Protein AF-A0A174TH27-F1 (afdb_monomer_lite)

Foldseek 3Di:
DPCVVPDVCVVPDPDDDPDPDCVVVVVVVVLVVVLVVLVVVLVVQLVVLLVVLVVCVVVVNDDPVNNVCSNVVSVVVSVVSSVVSVVPDD

Structure (mmCIF, N/CA/C/O backbone):
data_AF-A0A174TH27-F1
#
_entry.id   AF-A0A174TH27-F1
#
loop_
_atom_site.group_PDB
_atom_site.id
_atom_site.type_symbol
_atom_site.label_atom_id
_atom_site.label_alt_id
_atom_site.label_comp_id
_atom_site.label_asym_id
_atom_site.label_entity_id
_atom_site.label_seq_id
_atom_site.pdbx_PDB_ins_code
_atom_site.Cartn_x
_atom_site.Cartn_y
_atom_site.Cartn_z
_atom_site.occupancy
_atom_site.B_iso_or_equiv
_atom_site.auth_seq_id
_atom_site.auth_comp_id
_atom_site.auth_asym_id
_atom_site.auth_atom_id
_atom_site.pdbx_PDB_model_num
ATOM 1 N N . MET A 1 1 ? -13.962 4.331 40.431 1.00 46.41 1 MET A N 1
ATOM 2 C CA . MET A 1 1 ? -12.679 3.738 39.995 1.00 46.41 1 MET A CA 1
ATOM 3 C C . MET A 1 1 ? -12.852 2.229 39.830 1.00 46.41 1 MET A C 1
ATOM 5 O O . MET A 1 1 ? -12.583 1.484 40.759 1.00 46.41 1 MET A O 1
ATOM 9 N N . GLY A 1 2 ? -13.368 1.781 38.679 1.00 50.62 2 GLY A N 1
ATOM 10 C CA . GLY A 1 2 ? -13.579 0.361 38.344 1.00 50.62 2 GLY A CA 1
ATOM 11 C C . GLY A 1 2 ? -12.402 -0.221 37.557 1.00 50.62 2 GLY A C 1
ATOM 12 O O . GLY A 1 2 ? -12.573 -0.658 36.429 1.00 50.62 2 GLY A O 1
ATOM 13 N N . GLY A 1 3 ? -11.197 -0.144 38.124 1.00 54.59 3 GLY A N 1
ATOM 14 C CA . GLY A 1 3 ? -9.932 -0.349 37.408 1.00 54.59 3 GLY A CA 1
ATOM 15 C C . GLY A 1 3 ? -9.395 -1.782 37.323 1.00 54.59 3 GLY A C 1
ATOM 16 O O . GLY A 1 3 ? -8.223 -1.935 37.011 1.00 54.59 3 GLY A O 1
ATOM 17 N N . LEU A 1 4 ? -10.157 -2.840 37.620 1.00 49.41 4 LEU A N 1
ATOM 18 C CA . LEU A 1 4 ? -9.557 -4.171 37.859 1.00 49.41 4 LEU A CA 1
ATOM 19 C C . LEU A 1 4 ? -9.737 -5.208 36.735 1.00 49.41 4 LEU A C 1
ATOM 21 O O . LEU A 1 4 ? -9.668 -6.408 36.975 1.00 49.41 4 LEU A O 1
ATOM 25 N N . GLY A 1 5 ? -9.900 -4.741 35.498 1.00 51.19 5 GLY A N 1
ATOM 26 C CA . GLY A 1 5 ? -9.647 -5.538 34.286 1.00 51.19 5 GLY A CA 1
ATOM 27 C C . GLY A 1 5 ? -8.834 -4.782 33.228 1.00 51.19 5 GLY A C 1
ATOM 28 O O . GLY A 1 5 ? -8.727 -5.244 32.100 1.00 51.19 5 GLY A O 1
ATOM 29 N N . SER A 1 6 ? -8.321 -3.593 33.574 1.00 62.62 6 SER A N 1
ATOM 30 C CA . SER A 1 6 ? -8.280 -2.453 32.651 1.00 62.62 6 SER A CA 1
ATOM 31 C C . SER A 1 6 ? -6.962 -2.208 31.923 1.00 62.62 6 SER A C 1
ATOM 33 O O . SER A 1 6 ? -7.030 -1.596 30.876 1.00 62.62 6 SER A O 1
ATOM 35 N N . ASP A 1 7 ? -5.798 -2.661 32.387 1.00 64.56 7 ASP A N 1
ATOM 36 C CA . ASP A 1 7 ? -4.545 -2.393 31.650 1.00 64.56 7 ASP A CA 1
ATOM 37 C C . ASP A 1 7 ? -4.067 -3.619 30.880 1.00 64.56 7 ASP A C 1
ATOM 39 O O . ASP A 1 7 ? -3.839 -3.531 29.683 1.00 64.56 7 ASP A O 1
ATOM 43 N N . ALA A 1 8 ? -4.049 -4.799 31.504 1.00 61.88 8 ALA A N 1
ATOM 44 C CA . ALA A 1 8 ? -3.603 -6.025 30.836 1.00 61.88 8 ALA A CA 1
ATOM 45 C C . ALA A 1 8 ? -4.505 -6.437 29.653 1.00 61.88 8 ALA A C 1
ATOM 47 O O . ALA A 1 8 ? -4.017 -6.954 28.652 1.00 61.88 8 ALA A O 1
ATOM 48 N N . ALA A 1 9 ? -5.821 -6.201 29.741 1.00 66.75 9 ALA A N 1
ATOM 49 C CA . ALA A 1 9 ? -6.738 -6.469 28.631 1.00 66.75 9 ALA A CA 1
ATOM 50 C C . ALA A 1 9 ? -6.650 -5.402 27.529 1.00 66.75 9 ALA A C 1
ATOM 52 O O . ALA A 1 9 ? -6.841 -5.728 26.363 1.00 66.75 9 ALA A O 1
ATOM 53 N N . ILE A 1 10 ? -6.346 -4.148 27.883 1.00 68.31 10 ILE A N 1
ATOM 54 C CA . ILE A 1 10 ? -6.093 -3.064 26.922 1.00 68.31 10 ILE A CA 1
ATOM 55 C C . ILE A 1 10 ? -4.758 -3.289 26.204 1.00 68.31 10 ILE A C 1
ATOM 57 O O . ILE A 1 10 ? -4.669 -3.066 25.003 1.00 68.31 10 ILE A O 1
ATOM 61 N N . GLU A 1 11 ? -3.744 -3.774 26.917 1.00 70.50 11 GLU A N 1
ATOM 62 C CA . GLU A 1 11 ? -2.404 -4.044 26.395 1.00 70.50 11 GLU A CA 1
ATOM 63 C C . GLU A 1 11 ? -2.365 -5.292 25.497 1.00 70.50 11 GLU A C 1
ATOM 65 O O . GLU A 1 11 ? -1.604 -5.336 24.534 1.00 70.50 11 GLU A O 1
ATOM 70 N N . ALA A 1 12 ? -3.219 -6.286 25.764 1.00 74.38 12 ALA A N 1
ATOM 71 C CA . ALA A 1 12 ? -3.343 -7.494 24.946 1.00 74.38 12 ALA A CA 1
ATOM 72 C C . ALA A 1 12 ?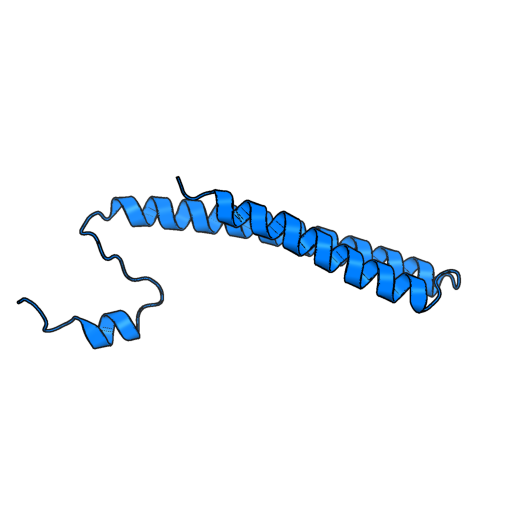 -4.343 -7.373 23.778 1.00 74.38 12 ALA A C 1
ATOM 74 O O . ALA A 1 12 ? -4.406 -8.274 22.941 1.00 74.38 12 ALA A O 1
ATOM 75 N N . ALA A 1 13 ? -5.159 -6.316 23.728 1.00 76.12 13 ALA A N 1
ATOM 76 C CA . ALA A 1 13 ? -6.186 -6.156 22.703 1.00 76.12 13 ALA A CA 1
ATOM 77 C C . ALA A 1 13 ? -5.670 -5.375 21.487 1.00 76.12 13 ALA A C 1
ATOM 79 O O . ALA A 1 13 ? -5.171 -4.261 21.611 1.00 76.12 13 ALA A O 1
ATOM 80 N N . ASP A 1 14 ? -5.912 -5.903 20.284 1.00 80.44 14 ASP A N 1
ATOM 81 C CA . ASP A 1 14 ? -5.603 -5.202 19.028 1.00 80.44 14 ASP A CA 1
ATOM 82 C C . ASP A 1 14 ? -6.490 -3.960 18.800 1.00 80.44 14 ASP A C 1
ATOM 84 O O . ASP A 1 14 ? -6.141 -3.057 18.038 1.00 80.44 14 ASP A O 1
ATOM 88 N N . ILE A 1 15 ? -7.679 -3.926 19.420 1.00 73.38 15 ILE A N 1
ATOM 89 C CA . ILE A 1 15 ? -8.661 -2.840 19.303 1.00 73.38 15 ILE A CA 1
ATOM 90 C C . ILE A 1 15 ? -9.321 -2.608 20.664 1.00 73.38 15 ILE A C 1
ATOM 92 O O . ILE A 1 15 ? -9.983 -3.497 21.199 1.00 73.38 15 ILE A O 1
ATOM 96 N N . VAL A 1 16 ? -9.216 -1.382 21.179 1.00 79.00 16 VAL A N 1
ATOM 97 C CA . VAL A 1 16 ? -9.825 -0.964 22.449 1.00 79.00 16 VAL A CA 1
ATOM 98 C C . VAL A 1 16 ? -10.886 0.102 22.186 1.00 79.00 16 VAL A C 1
ATOM 100 O O . VAL A 1 16 ? -10.614 1.150 21.598 1.00 79.00 16 VAL A O 1
ATOM 103 N N . LEU A 1 17 ? -12.118 -0.167 22.617 1.00 74.44 17 LEU A N 1
ATOM 104 C CA . LEU A 1 17 ? -13.225 0.787 22.553 1.00 74.44 17 LEU A CA 1
ATOM 105 C C . LEU A 1 17 ? -13.229 1.629 23.834 1.00 74.44 17 LEU A C 1
ATOM 107 O O . LEU A 1 17 ? -13.526 1.121 24.907 1.00 74.44 17 LEU A O 1
ATOM 111 N N . MET A 1 18 ? -12.910 2.920 23.719 1.00 74.12 18 MET A N 1
ATOM 112 C CA . MET A 1 18 ? -12.901 3.862 24.855 1.00 74.12 18 MET A CA 1
ATOM 113 C C . MET A 1 18 ? -14.294 4.409 25.234 1.00 74.12 18 MET A C 1
ATOM 115 O O . MET A 1 18 ? -14.409 5.193 26.168 1.00 74.12 18 MET A O 1
ATOM 119 N N . ASP A 1 19 ? -15.341 4.066 24.480 1.00 70.69 19 ASP A N 1
ATOM 120 C CA . ASP A 1 19 ? -16.702 4.605 24.611 1.00 70.69 19 ASP A CA 1
ATOM 121 C C . ASP A 1 19 ? -17.686 3.425 24.634 1.00 70.69 19 ASP A C 1
ATOM 123 O O . ASP A 1 19 ? -17.536 2.494 23.838 1.00 70.69 19 ASP A O 1
ATOM 127 N N . ASP A 1 20 ? -18.708 3.464 25.492 1.00 68.81 20 ASP A N 1
ATOM 128 C CA . ASP A 1 20 ? -19.640 2.350 25.768 1.00 68.81 20 ASP A CA 1
ATOM 129 C C . ASP A 1 20 ? -20.667 2.095 24.639 1.00 68.81 20 ASP A C 1
ATOM 131 O O . ASP A 1 20 ? -21.759 1.563 24.847 1.00 68.81 20 ASP A O 1
ATOM 135 N N . LYS A 1 21 ? -20.342 2.490 23.402 1.00 70.94 21 LYS A N 1
ATOM 136 C CA . LYS A 1 21 ? -21.223 2.384 22.232 1.00 70.94 21 LYS A CA 1
ATOM 137 C C . LYS A 1 21 ? -20.728 1.289 21.283 1.00 70.94 21 LYS A C 1
ATOM 139 O O . LYS A 1 21 ? -19.871 1.570 20.439 1.00 70.94 21 LYS A O 1
ATOM 144 N N . PRO A 1 22 ? -21.317 0.075 21.306 1.00 71.38 22 PRO A N 1
ATOM 145 C CA . PRO A 1 22 ? -20.947 -1.008 20.388 1.00 71.38 22 PRO A CA 1
ATOM 146 C C . PRO A 1 22 ? -21.191 -0.652 18.911 1.00 71.38 22 PRO A C 1
ATOM 148 O O . PRO A 1 22 ? -20.584 -1.241 18.020 1.00 71.38 22 PRO A O 1
ATOM 151 N N . SER A 1 23 ? -22.004 0.370 18.630 1.00 74.12 23 SER A N 1
ATOM 152 C CA . SER A 1 23 ? -22.206 0.939 17.292 1.00 74.12 23 SER A CA 1
ATOM 153 C C . SER A 1 23 ? -20.895 1.391 16.628 1.00 74.12 23 SER A C 1
ATOM 155 O O . SER A 1 23 ? -20.748 1.245 15.417 1.00 74.12 23 SER A O 1
ATOM 157 N N . LYS A 1 24 ? -19.908 1.868 17.407 1.00 71.25 24 LYS A N 1
ATOM 158 C CA . LYS A 1 24 ? -18.601 2.304 16.880 1.00 71.25 24 LYS A CA 1
ATOM 159 C C . LYS A 1 24 ? -17.753 1.155 16.333 1.00 71.25 24 LYS A C 1
ATOM 161 O O . LYS A 1 24 ? -16.892 1.391 15.490 1.00 71.25 24 LYS A O 1
ATOM 166 N N . LEU A 1 25 ? -18.021 -0.088 16.741 1.00 76.88 25 LEU A N 1
ATOM 167 C CA . LEU A 1 25 ? -17.376 -1.263 16.155 1.00 76.88 25 LEU A CA 1
ATOM 168 C C . LEU A 1 25 ? -17.777 -1.433 14.681 1.00 76.88 25 LEU A C 1
ATOM 170 O O . LEU A 1 25 ? -16.933 -1.721 13.833 1.00 76.88 25 LEU A O 1
ATOM 174 N N . ALA A 1 26 ? -19.051 -1.199 14.352 1.00 78.94 26 ALA A N 1
ATOM 175 C CA . ALA A 1 26 ? -19.535 -1.273 12.974 1.00 78.94 26 ALA A CA 1
ATOM 176 C C . ALA A 1 26 ? -18.889 -0.194 12.085 1.00 78.94 26 ALA A C 1
ATOM 178 O O . ALA A 1 26 ? -18.504 -0.481 10.945 1.00 78.94 26 ALA A O 1
ATOM 179 N N . ASP A 1 27 ? -18.702 1.014 12.623 1.00 78.94 27 ASP A N 1
ATOM 180 C CA . ASP A 1 27 ? -18.000 2.103 11.939 1.00 78.94 27 ASP A CA 1
ATOM 181 C C . ASP A 1 27 ? -16.509 1.796 11.758 1.00 78.94 27 ASP A C 1
ATOM 183 O O . ASP A 1 27 ? -15.987 1.946 10.651 1.00 78.94 27 ASP A O 1
ATOM 187 N N . ALA A 1 28 ? -15.838 1.267 12.786 1.00 78.31 28 ALA A N 1
ATOM 188 C CA . ALA A 1 28 ? -14.440 0.844 12.706 1.00 78.31 28 ALA A CA 1
ATOM 189 C C . ALA A 1 28 ? -14.225 -0.215 11.608 1.00 78.31 28 ALA A C 1
ATOM 191 O O . ALA A 1 28 ? -13.328 -0.080 10.775 1.00 78.31 28 ALA A O 1
ATOM 192 N N . ILE A 1 29 ? -15.106 -1.219 11.521 1.00 82.25 29 ILE A N 1
ATOM 193 C CA . ILE A 1 29 ? -15.061 -2.242 10.462 1.00 82.25 29 ILE A CA 1
ATOM 194 C C . ILE A 1 29 ? -15.327 -1.623 9.080 1.00 82.25 29 ILE A C 1
ATOM 196 O O . ILE A 1 29 ? -14.730 -2.028 8.076 1.00 82.25 29 ILE A O 1
ATOM 200 N N . ARG A 1 30 ? -16.231 -0.641 8.979 1.00 82.38 30 ARG A N 1
ATOM 201 C CA . ARG A 1 30 ? -16.508 0.065 7.719 1.00 82.38 30 ARG A CA 1
ATOM 202 C C . ARG A 1 30 ? -15.297 0.874 7.249 1.00 82.38 30 ARG A C 1
ATOM 204 O O . ARG A 1 30 ? -14.984 0.837 6.057 1.00 82.38 30 ARG A O 1
ATOM 211 N N . ILE A 1 31 ? -14.604 1.545 8.167 1.00 82.19 31 ILE A N 1
ATOM 212 C CA . ILE A 1 31 ? -13.359 2.273 7.894 1.00 82.19 31 ILE A CA 1
ATOM 213 C C . ILE A 1 31 ? -12.273 1.289 7.452 1.00 82.19 31 ILE A C 1
ATOM 215 O O . ILE A 1 31 ? -11.708 1.463 6.374 1.00 82.19 31 ILE A O 1
ATOM 219 N N . ALA A 1 32 ? -12.061 0.203 8.201 1.00 81.88 32 ALA A N 1
ATOM 220 C CA . ALA A 1 32 ? -11.071 -0.823 7.877 1.00 81.88 32 ALA A CA 1
ATOM 221 C C . ALA A 1 32 ? -11.276 -1.411 6.471 1.00 81.88 32 ALA A C 1
ATOM 223 O O . ALA A 1 32 ? -10.329 -1.498 5.688 1.00 81.88 32 ALA A O 1
ATOM 224 N N . ARG A 1 33 ? -12.520 -1.741 6.094 1.00 84.12 33 ARG A N 1
ATOM 225 C CA . ARG A 1 33 ? -12.841 -2.242 4.744 1.00 84.12 33 ARG A CA 1
ATOM 226 C C . ARG A 1 33 ? -12.512 -1.235 3.645 1.00 84.12 33 ARG A C 1
ATOM 228 O O . ARG A 1 33 ? -12.027 -1.623 2.583 1.00 84.12 33 ARG A O 1
ATOM 235 N N . ARG A 1 34 ? -12.758 0.052 3.890 1.00 82.62 34 ARG A N 1
ATOM 236 C CA . ARG A 1 34 ? -12.465 1.114 2.922 1.00 82.62 34 ARG A CA 1
ATOM 237 C C . ARG A 1 34 ? -10.963 1.347 2.779 1.00 82.62 34 ARG A C 1
ATOM 239 O O . ARG A 1 34 ? -10.485 1.461 1.653 1.00 82.62 34 ARG A O 1
ATOM 246 N N . THR A 1 35 ? -10.221 1.318 3.884 1.00 85.31 35 THR A N 1
ATOM 247 C CA . THR A 1 35 ? -8.754 1.346 3.874 1.00 85.31 35 THR A CA 1
ATOM 248 C C . THR A 1 35 ? -8.195 0.156 3.100 1.00 85.31 35 THR A C 1
ATOM 250 O O . THR A 1 35 ? -7.363 0.341 2.216 1.00 85.31 35 THR A O 1
ATOM 253 N N . LEU A 1 36 ? -8.710 -1.055 3.336 1.00 84.31 36 LEU A N 1
ATOM 254 C CA . LEU A 1 36 ? -8.265 -2.262 2.636 1.00 84.31 36 LEU A CA 1
ATOM 255 C C . LEU A 1 36 ? -8.514 -2.186 1.120 1.00 84.31 36 LEU A C 1
ATOM 257 O O . LEU A 1 36 ? -7.692 -2.658 0.335 1.00 84.31 36 LEU A O 1
ATOM 261 N N . ALA A 1 37 ? -9.622 -1.574 0.691 1.00 85.38 37 ALA A N 1
ATOM 262 C CA . ALA A 1 37 ? -9.898 -1.351 -0.728 1.00 85.38 37 ALA A CA 1
ATOM 263 C C . ALA A 1 37 ? -8.864 -0.411 -1.377 1.00 85.38 37 ALA A C 1
ATOM 265 O O . ALA A 1 37 ? -8.373 -0.708 -2.464 1.00 85.38 37 ALA A O 1
ATOM 266 N N . ILE A 1 38 ? -8.484 0.675 -0.695 1.00 85.12 38 ILE A N 1
ATOM 267 C CA . ILE A 1 38 ? -7.457 1.618 -1.171 1.00 85.12 38 ILE A CA 1
ATOM 268 C C . ILE A 1 38 ? -6.081 0.941 -1.216 1.00 85.12 38 ILE A C 1
ATOM 270 O O . ILE A 1 38 ? -5.355 1.071 -2.201 1.00 85.12 38 ILE A O 1
ATOM 274 N N . VAL A 1 39 ? -5.741 0.155 -0.190 1.00 84.56 39 VAL A N 1
ATOM 275 C CA . VAL A 1 39 ? -4.491 -0.618 -0.147 1.00 84.56 39 VAL A CA 1
ATOM 276 C C . VAL A 1 39 ? -4.421 -1.607 -1.310 1.00 84.56 39 VAL A C 1
ATOM 278 O O . VAL A 1 39 ? -3.410 -1.652 -2.006 1.00 84.56 39 VAL A O 1
ATOM 281 N N . ARG A 1 40 ? -5.501 -2.350 -1.587 1.00 86.12 40 ARG A N 1
ATOM 282 C CA . ARG A 1 40 ? -5.550 -3.263 -2.740 1.00 86.12 40 ARG A CA 1
ATOM 283 C C . ARG A 1 40 ? -5.341 -2.534 -4.066 1.00 86.12 40 ARG A C 1
ATOM 285 O O . ARG A 1 40 ? -4.595 -3.035 -4.897 1.00 86.12 40 ARG A O 1
ATOM 292 N N . GLN A 1 41 ? -5.937 -1.355 -4.255 1.00 85.12 41 GLN A N 1
ATOM 293 C CA . GLN A 1 41 ? -5.713 -0.546 -5.461 1.00 85.12 41 GLN A CA 1
ATOM 294 C C . GLN A 1 41 ? -4.244 -0.129 -5.609 1.00 85.12 41 GLN A C 1
ATOM 296 O O . GLN A 1 41 ? -3.688 -0.250 -6.697 1.00 85.12 41 GLN A O 1
ATOM 301 N N . ASN A 1 42 ? -3.599 0.298 -4.519 1.00 86.94 42 ASN A N 1
ATOM 302 C CA . ASN A 1 42 ? -2.177 0.651 -4.527 1.00 86.94 42 ASN A CA 1
ATOM 303 C C . ASN A 1 42 ? -1.274 -0.542 -4.844 1.00 86.94 42 ASN A C 1
ATOM 305 O O . ASN A 1 42 ? -0.366 -0.408 -5.658 1.00 86.94 42 ASN A O 1
ATOM 309 N N . ILE A 1 43 ? -1.530 -1.707 -4.241 1.00 86.06 43 ILE A N 1
ATOM 310 C CA . ILE A 1 43 ? -0.745 -2.922 -4.502 1.00 86.06 43 ILE A CA 1
ATOM 311 C C . ILE A 1 43 ? -0.881 -3.335 -5.968 1.00 86.06 43 ILE 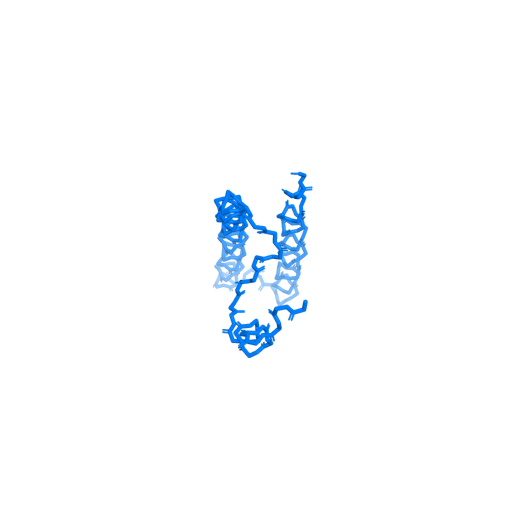A C 1
ATOM 313 O O . ILE A 1 43 ? 0.122 -3.603 -6.622 1.00 86.06 43 ILE A O 1
ATOM 317 N N . VAL A 1 44 ? -2.106 -3.346 -6.503 1.00 90.62 44 VAL A N 1
ATOM 318 C CA . VAL A 1 44 ? -2.347 -3.683 -7.913 1.00 90.62 44 VAL A CA 1
ATOM 319 C C . VAL A 1 44 ? -1.636 -2.693 -8.838 1.00 90.62 44 VAL A C 1
ATOM 321 O O . VAL A 1 44 ? -0.986 -3.120 -9.787 1.00 90.62 44 VAL A O 1
ATOM 324 N N . PHE A 1 45 ? -1.698 -1.391 -8.544 1.00 88.12 45 PHE A N 1
ATOM 325 C CA . PHE A 1 45 ? -1.005 -0.368 -9.328 1.00 88.12 45 PHE A CA 1
ATOM 326 C C . PHE A 1 45 ? 0.520 -0.540 -9.288 1.00 88.12 45 PHE A C 1
ATOM 328 O O . PHE A 1 45 ? 1.172 -0.525 -10.330 1.00 88.12 45 PHE A O 1
ATOM 335 N N . ALA A 1 46 ? 1.085 -0.762 -8.100 1.00 85.69 46 ALA A N 1
ATOM 336 C CA . ALA A 1 46 ? 2.520 -0.947 -7.937 1.00 85.69 46 ALA A CA 1
ATOM 337 C C . ALA A 1 46 ? 3.023 -2.204 -8.656 1.00 85.69 46 ALA A C 1
ATOM 339 O O . ALA A 1 46 ? 4.032 -2.155 -9.359 1.00 85.69 46 ALA A O 1
ATOM 340 N N . LEU A 1 47 ? 2.286 -3.314 -8.544 1.00 88.31 47 LEU A N 1
ATOM 341 C CA . LEU A 1 47 ? 2.596 -4.545 -9.266 1.00 88.31 47 LEU A CA 1
ATOM 342 C C . LEU A 1 47 ? 2.502 -4.347 -10.779 1.00 88.31 47 LEU A C 1
ATOM 344 O O . LEU A 1 47 ? 3.400 -4.786 -11.489 1.00 88.31 47 LEU A O 1
ATOM 348 N N . ALA A 1 48 ? 1.469 -3.662 -11.273 1.00 89.31 48 ALA A N 1
ATOM 349 C CA . ALA A 1 48 ? 1.304 -3.407 -12.701 1.00 89.31 48 ALA A CA 1
ATOM 350 C C . ALA A 1 48 ? 2.507 -2.657 -13.287 1.00 89.31 48 ALA A C 1
ATOM 352 O O . ALA A 1 48 ? 3.053 -3.078 -14.305 1.00 89.31 48 ALA A O 1
ATOM 353 N N . VAL A 1 49 ? 2.971 -1.594 -12.622 1.00 87.75 49 VAL A N 1
ATOM 354 C CA . VAL A 1 49 ? 4.148 -0.850 -13.092 1.00 87.75 49 VAL A CA 1
ATOM 355 C C . VAL A 1 49 ? 5.418 -1.688 -12.974 1.00 87.75 49 VAL A C 1
ATOM 357 O O . VAL A 1 49 ? 6.224 -1.691 -13.901 1.00 87.75 49 VAL A O 1
ATOM 360 N N . LYS A 1 50 ? 5.583 -2.464 -11.897 1.00 87.88 50 LYS A N 1
ATOM 361 C CA . LYS A 1 50 ? 6.749 -3.343 -11.740 1.00 87.88 50 LYS A CA 1
ATOM 362 C C . LYS A 1 50 ? 6.821 -4.405 -12.839 1.00 87.88 50 LYS A C 1
ATOM 364 O O . LYS A 1 50 ? 7.894 -4.635 -13.388 1.00 87.88 50 LYS A O 1
ATOM 369 N N . PHE A 1 51 ? 5.682 -4.992 -13.211 1.00 89.19 51 PHE A N 1
ATOM 370 C CA . PHE A 1 51 ? 5.583 -5.909 -14.348 1.00 89.19 51 PHE A CA 1
ATOM 371 C C . PHE A 1 51 ? 5.873 -5.217 -15.682 1.00 89.19 51 PHE A C 1
ATOM 373 O O . PHE A 1 51 ? 6.560 -5.797 -16.520 1.00 89.19 51 PHE A O 1
ATOM 380 N N . LEU A 1 52 ? 5.394 -3.985 -15.876 1.00 87.75 52 LEU A N 1
ATOM 381 C CA . LEU A 1 52 ? 5.645 -3.213 -17.094 1.00 87.75 52 LEU A CA 1
ATOM 382 C C . LEU A 1 52 ? 7.143 -2.929 -17.278 1.00 87.75 52 LEU A C 1
ATOM 384 O O . LEU A 1 52 ? 7.695 -3.171 -18.349 1.00 87.75 52 LEU A O 1
ATOM 388 N N . VAL A 1 53 ? 7.805 -2.468 -16.213 1.00 86.44 53 VAL A N 1
ATOM 389 C CA . VAL A 1 53 ? 9.251 -2.215 -16.194 1.00 86.44 53 VAL A CA 1
ATOM 390 C C . VAL A 1 53 ? 10.015 -3.508 -16.444 1.00 86.44 53 VAL A C 1
ATOM 392 O O . VAL A 1 53 ? 10.913 -3.524 -17.274 1.00 86.44 53 VAL A O 1
ATOM 395 N N . LEU A 1 54 ? 9.628 -4.610 -15.796 1.00 86.50 54 LEU A N 1
ATOM 396 C CA . LEU A 1 54 ? 10.270 -5.908 -15.992 1.00 86.50 54 LEU A CA 1
ATOM 397 C C . LEU A 1 54 ? 10.142 -6.394 -17.443 1.00 86.50 54 LEU A C 1
ATOM 399 O O . LEU A 1 54 ? 11.125 -6.866 -18.008 1.00 86.50 54 LEU A O 1
ATOM 403 N N . ALA A 1 55 ? 8.973 -6.237 -18.070 1.00 87.88 55 ALA A N 1
ATOM 404 C CA . ALA A 1 55 ? 8.768 -6.590 -19.474 1.00 87.88 55 ALA A CA 1
ATOM 405 C C . ALA A 1 55 ? 9.618 -5.724 -20.424 1.00 87.88 55 ALA A C 1
ATOM 407 O O . ALA A 1 55 ? 10.236 -6.251 -21.347 1.00 87.88 55 ALA A O 1
ATOM 408 N N . LEU A 1 56 ? 9.703 -4.413 -20.174 1.00 86.25 56 LEU A N 1
ATOM 409 C CA . LEU A 1 56 ? 10.544 -3.488 -20.946 1.00 86.25 56 LEU A CA 1
ATOM 410 C C . LEU A 1 56 ? 12.046 -3.755 -20.750 1.00 86.25 56 LEU A C 1
ATOM 412 O O . LEU A 1 56 ? 12.818 -3.675 -21.707 1.00 86.25 56 LEU A O 1
ATOM 416 N N . SER A 1 57 ? 12.465 -4.117 -19.534 1.00 83.94 57 SER A N 1
ATOM 417 C CA . SER A 1 57 ? 13.834 -4.553 -19.237 1.00 83.94 57 SER A CA 1
ATOM 418 C C . SER A 1 57 ? 14.159 -5.878 -19.924 1.00 83.94 57 SER A C 1
ATOM 420 O O . SER A 1 57 ? 15.240 -6.013 -20.488 1.00 83.94 57 SER A O 1
ATOM 422 N N . ALA A 1 58 ? 13.225 -6.834 -19.947 1.00 84.31 58 ALA A N 1
ATOM 423 C CA . ALA A 1 58 ? 13.395 -8.101 -20.659 1.00 84.31 58 ALA A CA 1
ATOM 424 C C . ALA A 1 58 ? 13.492 -7.909 -22.184 1.00 84.31 58 ALA A C 1
ATOM 426 O O . ALA A 1 58 ? 14.215 -8.647 -22.849 1.00 84.31 58 ALA A O 1
ATOM 427 N N . ALA A 1 59 ? 12.818 -6.891 -22.732 1.00 85.00 59 ALA A N 1
ATOM 428 C CA . ALA A 1 59 ? 12.941 -6.480 -24.131 1.00 85.00 59 ALA A CA 1
ATOM 429 C C . ALA A 1 59 ? 14.242 -5.704 -24.441 1.00 85.00 59 ALA A C 1
ATOM 431 O O . ALA A 1 59 ? 14.482 -5.359 -25.596 1.00 85.00 59 ALA A O 1
ATOM 432 N N . GLY A 1 60 ? 15.080 -5.422 -23.434 1.00 78.44 60 GLY A N 1
ATOM 433 C CA . GLY A 1 60 ? 16.379 -4.761 -23.594 1.00 78.44 60 GLY A CA 1
ATOM 434 C C . GLY A 1 60 ? 16.316 -3.246 -23.812 1.00 78.44 60 GLY A C 1
ATOM 435 O O . GLY A 1 60 ? 17.332 -2.647 -24.151 1.00 78.44 60 GLY A O 1
ATOM 436 N N . VAL A 1 61 ? 15.146 -2.623 -23.630 1.00 74.81 61 VAL A N 1
ATOM 437 C CA . VAL A 1 61 ? 14.948 -1.179 -23.861 1.00 74.81 61 VAL A CA 1
ATOM 438 C C . VAL A 1 61 ? 15.123 -0.364 -22.576 1.00 74.81 61 VAL A C 1
ATOM 440 O O . VAL A 1 61 ? 15.542 0.787 -22.640 1.00 74.81 61 VAL A O 1
ATOM 443 N N . ALA A 1 62 ? 14.839 -0.948 -21.407 1.00 71.5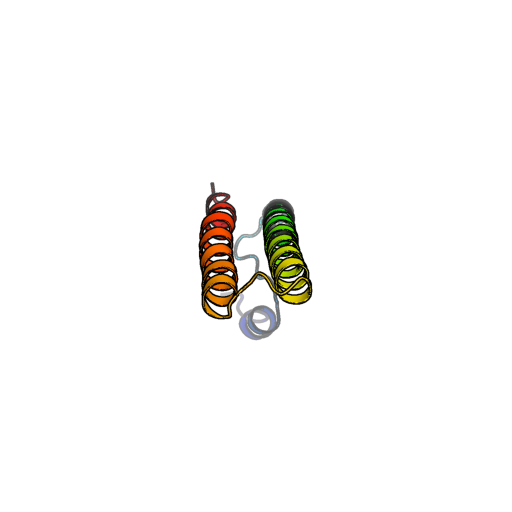6 62 ALA A N 1
ATOM 444 C CA . ALA A 1 62 ? 14.859 -0.210 -20.145 1.00 71.56 62 ALA A CA 1
ATOM 445 C C . ALA A 1 62 ? 16.231 -0.248 -19.455 1.00 71.56 62 ALA A C 1
ATOM 447 O O . ALA A 1 62 ? 16.729 -1.306 -19.060 1.00 71.56 62 ALA A O 1
ATOM 448 N N . ASN A 1 63 ? 16.800 0.938 -19.239 1.00 77.94 63 ASN A N 1
ATOM 449 C CA . ASN A 1 63 ? 18.020 1.143 -18.460 1.00 77.94 63 ASN A CA 1
ATOM 450 C C . ASN A 1 63 ? 17.734 1.141 -16.946 1.00 77.94 63 ASN A C 1
ATOM 452 O O . ASN A 1 63 ? 16.631 1.478 -16.512 1.00 77.94 63 ASN A O 1
ATOM 456 N N . MET A 1 64 ? 18.747 0.854 -16.111 1.00 81.50 64 MET A N 1
ATOM 457 C CA . MET A 1 64 ? 18.594 0.862 -14.639 1.00 81.50 64 MET A CA 1
ATOM 458 C C . MET A 1 64 ? 18.016 2.180 -14.103 1.00 81.50 64 MET A C 1
ATOM 460 O O . MET A 1 64 ? 17.254 2.174 -13.141 1.00 81.50 64 MET A O 1
ATOM 464 N N . TRP A 1 65 ? 18.349 3.307 -14.737 1.00 84.81 65 TRP A N 1
ATOM 465 C CA . TRP A 1 65 ? 17.836 4.623 -14.358 1.00 84.81 65 TRP A CA 1
ATOM 466 C C . TRP A 1 65 ? 16.308 4.728 -14.487 1.00 84.81 65 TRP A C 1
ATOM 468 O O . TRP A 1 65 ? 15.640 5.210 -13.573 1.00 84.81 65 TRP A O 1
ATOM 478 N N . GLU A 1 66 ? 15.740 4.231 -15.588 1.00 81.69 66 GLU A N 1
ATOM 479 C CA . GLU A 1 66 ? 14.291 4.237 -15.826 1.00 81.69 66 GLU A CA 1
ATOM 480 C C . GLU A 1 66 ? 13.564 3.310 -14.852 1.00 81.69 66 GLU A C 1
ATOM 482 O O . GLU A 1 66 ? 12.504 3.662 -14.334 1.00 81.69 66 GLU A O 1
ATOM 487 N N . ALA A 1 67 ? 14.166 2.160 -14.540 1.00 82.56 67 ALA A N 1
ATOM 488 C CA . ALA A 1 67 ? 13.622 1.226 -13.564 1.00 82.56 67 ALA A CA 1
ATOM 489 C C . ALA A 1 67 ? 13.554 1.838 -12.155 1.00 82.56 67 ALA A C 1
ATOM 491 O O . ALA A 1 67 ? 12.534 1.712 -11.475 1.00 82.56 67 ALA A O 1
ATOM 492 N N . VAL A 1 68 ? 14.605 2.549 -11.732 1.00 85.06 68 VAL A N 1
ATOM 493 C CA . VAL A 1 68 ? 14.628 3.250 -10.438 1.00 85.06 68 VAL A CA 1
ATOM 494 C C . VAL A 1 68 ? 13.603 4.382 -10.417 1.00 85.06 68 V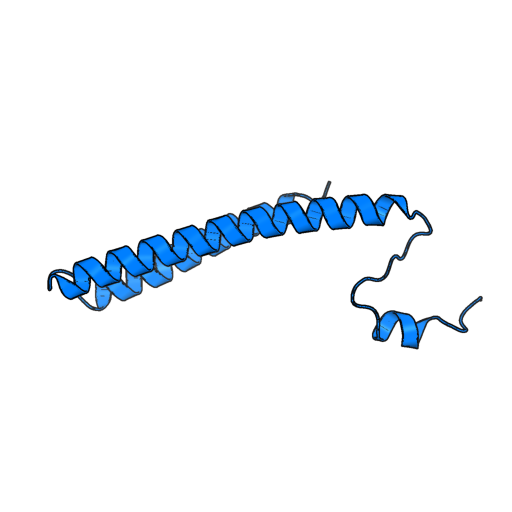AL A C 1
ATOM 496 O O . VAL A 1 68 ? 12.851 4.508 -9.452 1.00 85.06 68 VAL A O 1
ATOM 499 N N . PHE A 1 69 ? 13.521 5.179 -11.486 1.00 87.00 69 PHE A N 1
ATOM 500 C CA . PHE A 1 69 ? 12.540 6.259 -11.573 1.00 87.00 69 PHE A CA 1
ATOM 501 C C . PHE A 1 69 ? 11.101 5.734 -11.507 1.00 87.00 69 PHE A C 1
ATOM 503 O O . PHE A 1 69 ? 10.267 6.309 -10.809 1.00 87.00 69 PHE A O 1
ATOM 510 N N . ALA A 1 70 ? 10.814 4.621 -12.183 1.00 86.31 70 ALA A N 1
ATOM 511 C CA . ALA A 1 70 ? 9.501 3.997 -12.147 1.00 86.31 70 ALA A CA 1
ATOM 512 C C . ALA A 1 70 ? 9.140 3.489 -10.739 1.00 86.31 70 ALA A C 1
ATOM 514 O O . ALA A 1 70 ? 8.043 3.773 -10.266 1.00 86.31 70 ALA A O 1
ATOM 515 N N . ASP A 1 71 ? 10.049 2.805 -10.037 1.00 86.94 71 ASP A N 1
ATOM 516 C CA . ASP A 1 71 ? 9.789 2.273 -8.687 1.00 86.94 71 ASP A CA 1
ATOM 517 C C . ASP A 1 71 ? 9.593 3.403 -7.655 1.00 86.94 71 ASP A C 1
ATOM 519 O O . ASP A 1 71 ? 8.653 3.380 -6.851 1.00 86.94 71 ASP A O 1
ATOM 523 N N . VAL A 1 72 ? 10.421 4.452 -7.723 1.00 89.56 72 VAL A N 1
ATOM 524 C CA . VAL A 1 72 ? 10.309 5.627 -6.841 1.00 89.56 72 VAL A CA 1
ATOM 525 C C . VAL A 1 72 ? 9.055 6.445 -7.168 1.00 89.56 72 VAL A C 1
ATOM 527 O O . VAL A 1 72 ? 8.317 6.824 -6.258 1.00 89.56 72 VAL A O 1
ATOM 530 N N . GLY A 1 73 ? 8.754 6.675 -8.449 1.00 87.31 73 GLY A N 1
ATOM 531 C CA . GLY A 1 73 ? 7.555 7.396 -8.885 1.00 87.31 73 GLY A CA 1
ATOM 532 C C . GLY A 1 73 ? 6.262 6.686 -8.477 1.00 87.31 73 GLY A C 1
ATOM 533 O O . GLY A 1 73 ? 5.342 7.313 -7.949 1.00 87.31 73 GLY A O 1
ATOM 534 N N . VAL A 1 74 ? 6.216 5.360 -8.629 1.00 89.19 74 VAL A N 1
ATOM 535 C CA . VAL A 1 74 ? 5.120 4.513 -8.134 1.00 89.19 74 VAL A CA 1
ATOM 536 C C . VAL A 1 74 ? 4.977 4.618 -6.625 1.00 89.19 74 VAL A C 1
ATOM 538 O O . VAL A 1 74 ? 3.856 4.746 -6.136 1.00 89.19 74 VAL A O 1
ATOM 541 N N . SER A 1 75 ? 6.089 4.610 -5.889 1.00 87.12 75 SER A N 1
ATOM 542 C CA . SER A 1 75 ? 6.075 4.740 -4.430 1.00 87.12 75 SER A CA 1
ATOM 543 C C . SER A 1 75 ? 5.469 6.076 -3.994 1.00 87.12 75 SER A C 1
ATOM 545 O O . SER A 1 75 ? 4.604 6.102 -3.119 1.00 87.12 75 SER A O 1
ATOM 547 N N . VAL A 1 76 ? 5.832 7.180 -4.654 1.00 89.19 76 VAL A N 1
ATOM 548 C CA . VAL A 1 76 ? 5.247 8.505 -4.383 1.00 89.19 76 VAL A CA 1
ATOM 549 C C . VAL A 1 76 ? 3.743 8.516 -4.670 1.00 89.19 76 VAL A C 1
ATOM 551 O O . VAL A 1 76 ? 2.962 8.963 -3.829 1.00 89.19 76 VAL A O 1
ATOM 554 N N . ILE A 1 77 ? 3.307 7.979 -5.813 1.00 87.25 77 ILE A N 1
ATOM 555 C CA . ILE A 1 77 ? 1.880 7.890 -6.166 1.00 87.25 77 ILE A CA 1
ATOM 556 C C . ILE A 1 77 ? 1.116 7.030 -5.151 1.00 87.25 77 ILE A C 1
ATOM 558 O O . ILE A 1 77 ? 0.028 7.411 -4.712 1.00 87.25 77 ILE A O 1
ATOM 562 N N . ALA A 1 78 ? 1.691 5.901 -4.737 1.00 86.06 78 ALA A N 1
ATOM 563 C CA . ALA A 1 78 ? 1.091 5.013 -3.752 1.00 86.06 78 ALA A CA 1
ATOM 564 C C . ALA A 1 78 ? 0.918 5.710 -2.394 1.00 86.06 78 ALA A C 1
ATOM 566 O O . ALA A 1 78 ? -0.141 5.578 -1.778 1.00 86.06 78 ALA A O 1
ATOM 567 N N . ILE A 1 79 ? 1.904 6.506 -1.962 1.00 85.12 79 ILE A N 1
ATOM 568 C CA . ILE A 1 79 ? 1.834 7.316 -0.735 1.00 85.12 79 ILE A CA 1
ATOM 569 C C . ILE A 1 79 ? 0.739 8.384 -0.847 1.00 85.12 79 ILE A C 1
ATOM 571 O O . ILE A 1 79 ? -0.098 8.505 0.051 1.00 85.12 79 ILE A O 1
ATOM 575 N N . LEU A 1 80 ? 0.681 9.124 -1.960 1.00 84.69 80 LEU A N 1
ATOM 576 C CA . LEU A 1 80 ? -0.365 10.125 -2.204 1.00 84.69 80 LEU A CA 1
ATOM 577 C C . LEU A 1 80 ? -1.768 9.502 -2.159 1.00 84.69 80 LEU A C 1
ATOM 579 O O . LEU A 1 80 ? -2.686 10.057 -1.552 1.00 84.69 80 LEU A O 1
ATOM 583 N N . ASN A 1 81 ? -1.938 8.326 -2.762 1.00 82.75 81 ASN A N 1
ATOM 584 C CA . ASN A 1 81 ? -3.211 7.617 -2.753 1.00 82.75 81 ASN A CA 1
ATOM 585 C C . ASN A 1 81 ? -3.525 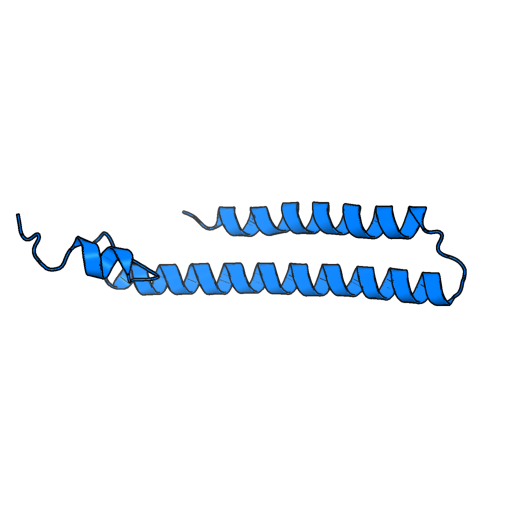7.007 -1.373 1.00 82.75 81 ASN A C 1
ATOM 587 O O . ASN A 1 81 ? -4.680 7.001 -0.948 1.00 82.75 81 ASN A O 1
ATOM 591 N N . ALA A 1 82 ? -2.510 6.575 -0.618 1.00 78.88 82 ALA A N 1
ATOM 592 C CA . ALA A 1 82 ? -2.669 6.112 0.761 1.00 78.88 82 ALA A CA 1
ATOM 593 C C . ALA A 1 82 ? -3.150 7.235 1.696 1.00 78.88 82 ALA A C 1
ATOM 595 O O . ALA A 1 82 ? -4.022 6.996 2.531 1.00 78.88 82 ALA A O 1
ATOM 596 N N . MET A 1 83 ? -2.699 8.482 1.506 1.00 78.19 83 MET A N 1
ATOM 597 C CA . MET A 1 83 ? -3.228 9.633 2.259 1.00 78.19 83 MET A CA 1
ATOM 598 C C . MET A 1 83 ? -4.736 9.836 2.061 1.00 78.19 83 MET A C 1
ATOM 600 O O . MET A 1 83 ? -5.419 10.371 2.936 1.00 78.19 83 MET A O 1
ATOM 604 N N . ARG A 1 84 ? -5.304 9.362 0.945 1.00 73.06 84 ARG A N 1
ATOM 605 C CA . ARG A 1 84 ? -6.752 9.397 0.709 1.00 73.06 84 ARG A CA 1
ATOM 606 C C . ARG A 1 84 ? -7.526 8.501 1.683 1.00 73.06 84 ARG A C 1
ATOM 608 O O . ARG A 1 84 ? -8.672 8.822 1.991 1.00 73.06 84 ARG A O 1
ATOM 615 N N . ALA A 1 85 ? -6.906 7.440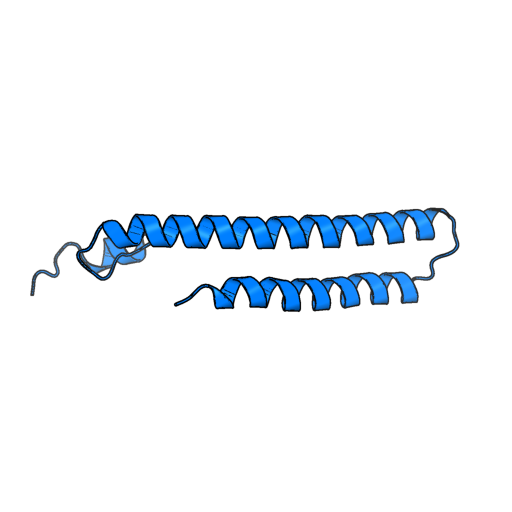 2.208 1.00 69.81 85 ALA A N 1
ATOM 616 C CA . ALA A 1 85 ? -7.495 6.576 3.233 1.00 69.81 85 ALA A CA 1
ATOM 617 C C . ALA A 1 85 ? -7.612 7.274 4.600 1.00 69.81 85 ALA A C 1
ATOM 619 O O . ALA A 1 85 ? -8.549 7.006 5.353 1.00 69.81 85 ALA A O 1
ATOM 620 N N . LEU A 1 86 ? -6.719 8.224 4.898 1.00 65.44 86 LEU A N 1
ATOM 621 C CA . LEU A 1 86 ? -6.750 9.003 6.142 1.00 65.44 86 LEU A CA 1
ATOM 622 C C . LEU A 1 86 ? -7.899 10.022 6.172 1.00 65.44 86 LEU A C 1
ATOM 624 O O . LEU A 1 86 ? -8.371 10.402 7.239 1.00 65.44 86 LEU A O 1
ATOM 628 N N . LYS A 1 87 ? -8.411 10.436 5.006 1.00 63.09 87 LYS A N 1
ATOM 629 C CA . LYS A 1 87 ? -9.469 11.455 4.895 1.00 63.09 87 LYS A CA 1
ATOM 630 C C . LYS A 1 87 ? -10.880 10.949 5.220 1.00 63.09 87 LYS A C 1
ATOM 632 O O . LYS A 1 87 ? -11.834 11.713 5.104 1.00 63.09 87 LYS A O 1
ATOM 637 N N . THR A 1 88 ? -11.030 9.678 5.596 1.00 55.75 88 THR A N 1
ATOM 638 C CA . THR A 1 88 ? -12.330 9.074 5.935 1.00 55.75 88 THR A CA 1
ATOM 639 C C . THR A 1 88 ? -12.764 9.264 7.387 1.00 55.75 88 THR A C 1
ATOM 641 O O . THR A 1 88 ? -13.804 8.741 7.772 1.00 55.75 88 THR A O 1
ATOM 644 N N . VAL A 1 89 ? -12.014 10.036 8.173 1.00 45.91 89 VAL A N 1
ATOM 645 C CA . VAL A 1 89 ? -12.428 10.450 9.515 1.00 45.91 89 VAL A CA 1
ATOM 646 C C . VAL A 1 89 ? -13.290 11.713 9.397 1.00 45.91 89 VAL A C 1
ATOM 648 O O . VAL A 1 89 ? -12.774 12.821 9.252 1.00 45.91 89 VAL A O 1
ATOM 651 N N . LYS A 1 90 ? -14.612 11.534 9.409 1.00 40.84 90 LYS A N 1
ATOM 652 C CA . LYS A 1 90 ? -15.594 12.558 9.779 1.00 40.84 90 LYS A CA 1
ATOM 653 C C . LYS A 1 90 ? -16.643 11.914 10.667 1.00 40.84 90 LYS A C 1
ATOM 655 O O . LYS A 1 90 ? -17.085 10.805 10.293 1.00 40.84 90 LYS A O 1
#

Sequence (90 aa):
MGGLGSDAAIEAADIVLMDDKPSKLADAIRIARRTLAIVRQNIVFALAVKFLVLALSAAGVANMWEAVFADVGVSVIAILNAMRALKTVK

Organism: Flavonifractor plautii (NCBI:txid292800)

Radius of gyration: 20.93 Å; chains: 1; bounding box: 41×21×64 Å

Secondary structure (DSSP, 8-state):
---TTTTHHHHH-S----SS-THHHHHHHHHHHHHHHHHHHHHHHHHHHHHHHHHHHHTT---HHHHHHHHHHHHHHHHHHHHHHHTT--

pLDDT: mean 77.73, std 11.45, range [40.84, 90.62]

InterPro domains:
  IPR023214 HAD superfamily [G3DSA:3.40.50.1000] (1-51)
  IPR036412 HAD-like superfamily [SSF56784] (1-83)
  IPR051014 Cation Transport ATPase Type IB [PTHR48085] (1-88)